Protein AF-A0A6J4YGK0-F1 (afdb_monomer)

Mean predicted aligned error: 5.84 Å

Secondary structure (DSSP, 8-state):
-PPBPTTSPBP-TTT-----TTTS-BTTEEE-S-SSS--EEE-HHHHHHHHHHHHHHT-GGG---HHHHHHHHHHHHHHHHHHHTT-S--TTTTHHHHHHHHHH-

Sequence (105 aa):
MSAPLKAGLKVNREKSAVGRPWDRKYLGFCLTNSRKNPKIRIHWKTIKRFKQRVREITARRRGRSLFQVINEPKQFISGWWNYYRLTESVNRLRPLPHWVRRRLR

Nearest PDB structures (foldseek):
  6ar1-assembly1_A  TM=9.286E-01  e=2.404E-06  Geobacillus stearothermophilus
  8t2r-assembly1_D  TM=8.917E-01  e=2.598E-05  Agathobacter rectalis
  7uin-assembly1_D  TM=8.907E-01  e=5.996E-05  Agathobacter rectalis
  8fli-assembly1_B  TM=7.760E-01  e=4.524E-02  Thermosynechococcus vestitus
  6mec-assembly1_C  TM=8.272E-01  e=2.922E-01  Thermosynechococcus vestitus BP-1

Structure (mmCIF, N/CA/C/O backbone):
data_AF-A0A6J4YGK0-F1
#
_entry.id   AF-A0A6J4YGK0-F1
#
loop_
_atom_site.group_PDB
_atom_site.id
_atom_site.type_symbol
_atom_site.label_atom_id
_atom_site.label_alt_id
_atom_site.label_comp_id
_atom_site.label_asym_id
_atom_site.label_entity_id
_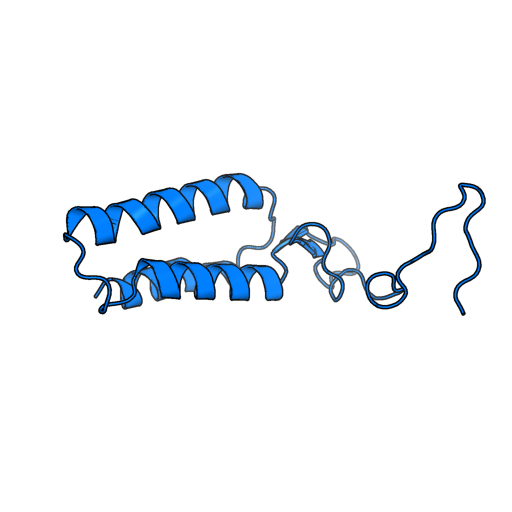atom_site.label_seq_id
_atom_site.pdbx_PDB_ins_code
_atom_site.Cartn_x
_atom_site.Cartn_y
_atom_site.Cartn_z
_atom_site.occupancy
_atom_site.B_iso_or_equiv
_atom_site.auth_seq_id
_atom_site.auth_comp_id
_atom_site.auth_asym_id
_atom_site.auth_atom_id
_atom_site.pdbx_PDB_model_num
ATOM 1 N N . MET A 1 1 ? -3.687 -21.058 -27.135 1.00 46.16 1 MET A N 1
ATOM 2 C CA . MET A 1 1 ? -3.004 -21.968 -26.183 1.00 46.16 1 MET A CA 1
ATOM 3 C C . MET A 1 1 ? -1.591 -21.450 -25.899 1.00 46.16 1 MET A C 1
ATOM 5 O O . MET A 1 1 ? -0.931 -21.007 -26.831 1.00 46.16 1 MET A O 1
ATOM 9 N N . SER A 1 2 ? -1.154 -21.387 -24.633 1.00 56.78 2 SER A N 1
ATOM 10 C CA . SER A 1 2 ? 0.234 -21.039 -24.260 1.00 56.78 2 SER A CA 1
ATOM 11 C C . SER A 1 2 ? 1.129 -22.270 -24.339 1.00 56.78 2 SER A C 1
ATOM 13 O O . SER A 1 2 ? 0.813 -23.264 -23.692 1.00 56.78 2 SER A O 1
A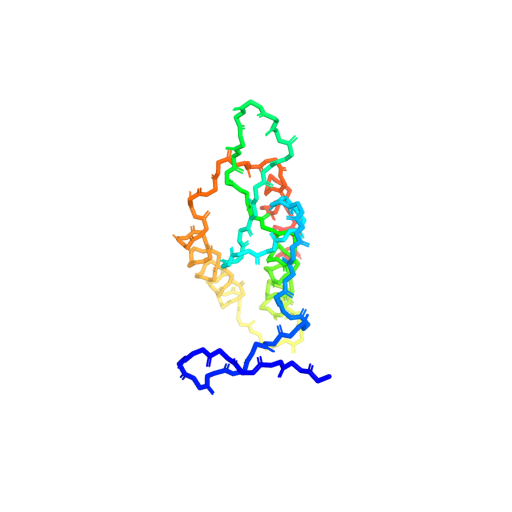TOM 15 N N . ALA A 1 3 ? 2.223 -22.188 -25.101 1.00 60.25 3 ALA A N 1
ATOM 16 C CA . ALA A 1 3 ? 3.245 -23.230 -25.150 1.00 60.25 3 AL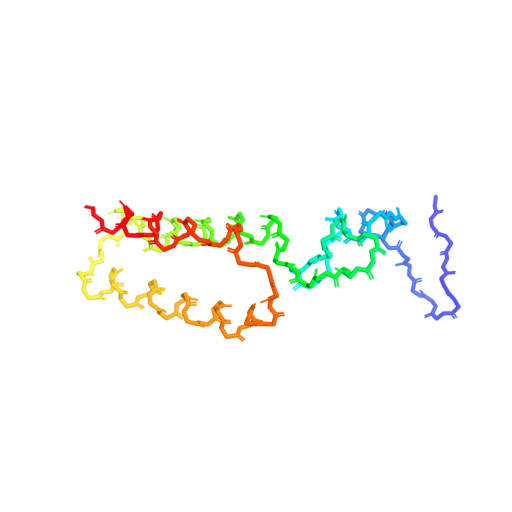A A CA 1
ATOM 17 C C . ALA A 1 3 ? 3.921 -23.391 -23.768 1.00 60.25 3 ALA A C 1
ATOM 19 O O . ALA A 1 3 ? 4.121 -22.379 -23.080 1.00 60.25 3 ALA A O 1
ATOM 20 N N . PRO A 1 4 ? 4.227 -24.628 -23.335 1.00 65.38 4 PRO A N 1
ATOM 21 C CA . PRO A 1 4 ? 4.917 -24.887 -22.074 1.00 65.38 4 PRO A CA 1
ATOM 22 C C . PRO A 1 4 ? 6.375 -24.405 -22.127 1.00 65.38 4 PRO A C 1
ATOM 24 O O . PRO A 1 4 ? 7.026 -24.463 -23.168 1.00 65.38 4 PRO A O 1
ATOM 27 N N . LEU A 1 5 ? 6.887 -23.904 -20.998 1.00 75.56 5 LEU A N 1
ATOM 28 C CA . LEU A 1 5 ? 8.305 -23.563 -20.843 1.00 75.56 5 LEU A CA 1
ATOM 29 C C . LEU A 1 5 ? 9.152 -24.837 -20.705 1.00 75.56 5 LEU A C 1
ATOM 31 O O . LEU A 1 5 ? 8.642 -25.879 -20.302 1.00 75.56 5 LEU A O 1
ATOM 35 N N . LYS A 1 6 ? 10.469 -24.733 -20.937 1.00 79.75 6 LYS A N 1
ATOM 36 C CA . LYS A 1 6 ? 11.434 -25.848 -20.812 1.00 79.75 6 LYS A CA 1
ATOM 37 C C . LYS A 1 6 ? 11.389 -26.558 -19.442 1.00 79.75 6 LYS A C 1
ATOM 39 O O . LYS A 1 6 ? 11.701 -27.735 -19.363 1.00 79.75 6 LYS A O 1
ATOM 44 N N . ALA A 1 7 ? 10.949 -25.863 -18.388 1.00 83.06 7 ALA A N 1
ATOM 45 C CA . ALA A 1 7 ? 10.756 -26.400 -17.035 1.00 83.06 7 ALA A CA 1
ATOM 46 C C . ALA A 1 7 ? 9.356 -27.016 -16.779 1.00 83.06 7 ALA A C 1
ATOM 48 O O . ALA A 1 7 ? 8.976 -27.217 -15.632 1.00 83.06 7 ALA A O 1
ATOM 49 N N . GLY A 1 8 ? 8.537 -27.237 -17.814 1.00 86.50 8 GLY A N 1
ATOM 50 C CA . GLY A 1 8 ? 7.187 -27.813 -17.696 1.00 86.50 8 GLY A CA 1
ATOM 51 C C . GLY A 1 8 ? 6.103 -26.856 -17.175 1.00 86.50 8 GLY A C 1
ATOM 52 O O . GLY A 1 8 ? 4.930 -27.217 -17.114 1.00 86.50 8 GLY A O 1
ATOM 53 N N . LEU A 1 9 ? 6.450 -25.613 -16.829 1.00 90.12 9 LEU A N 1
ATOM 54 C CA . LEU A 1 9 ? 5.501 -24.623 -16.311 1.00 90.12 9 LEU A CA 1
ATOM 55 C C . LEU A 1 9 ? 4.764 -23.877 -17.433 1.00 90.12 9 LEU A C 1
ATOM 57 O O . LEU A 1 9 ? 5.349 -23.481 -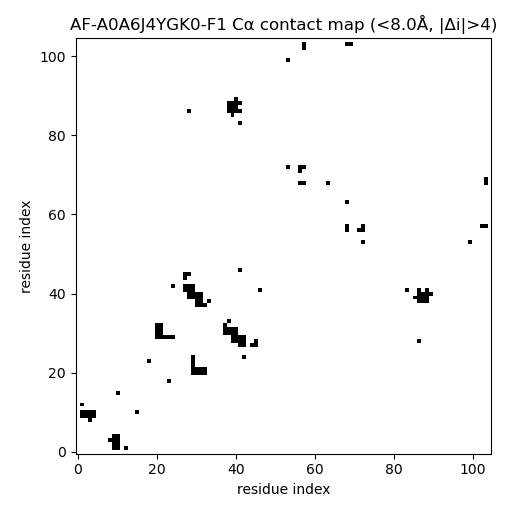18.445 1.00 90.12 9 LEU A O 1
ATOM 61 N N . LYS A 1 10 ? 3.469 -23.613 -17.220 1.00 89.00 10 LYS A N 1
ATOM 62 C CA . LYS A 1 10 ? 2.625 -22.835 -18.137 1.00 89.00 10 LYS A CA 1
ATOM 63 C C . LYS A 1 10 ? 2.590 -21.359 -17.739 1.00 89.00 10 LYS A C 1
ATOM 65 O O . LYS A 1 10 ? 2.244 -21.011 -16.612 1.00 89.00 10 LYS A O 1
ATOM 70 N N . VAL A 1 11 ? 2.877 -20.473 -18.694 1.00 86.81 11 VAL A N 1
ATOM 71 C CA . VAL A 1 11 ? 2.786 -19.019 -18.488 1.00 86.81 11 VAL A CA 1
ATOM 72 C C . VAL A 1 11 ? 1.326 -18.568 -18.403 1.00 86.81 11 VAL A C 1
ATOM 74 O O . VAL A 1 11 ? 0.507 -18.877 -19.278 1.00 86.81 11 VAL A O 1
ATOM 77 N N . ASN A 1 12 ? 1.015 -17.765 -17.383 1.00 90.62 12 ASN A N 1
ATOM 78 C CA . ASN A 1 12 ? -0.257 -17.058 -17.272 1.00 90.62 12 ASN A CA 1
ATOM 79 C C . ASN A 1 12 ? -0.221 -15.779 -18.132 1.00 90.62 12 ASN A C 1
ATOM 81 O O . ASN A 1 12 ? 0.371 -14.774 -17.740 1.00 90.62 12 ASN A O 1
ATOM 85 N N . ARG A 1 13 ? -0.877 -15.815 -19.298 1.00 88.00 13 ARG A N 1
ATOM 86 C CA . ARG A 1 13 ? -0.905 -14.705 -20.271 1.00 88.00 13 ARG A CA 1
ATOM 87 C C . ARG A 1 13 ? -1.684 -13.469 -19.802 1.00 88.00 13 ARG A C 1
ATOM 89 O O . ARG A 1 13 ? -1.467 -12.391 -20.335 1.00 88.00 13 ARG A O 1
ATOM 96 N N . GLU A 1 14 ? -2.555 -13.597 -18.804 1.00 86.19 14 GLU A N 1
ATOM 97 C CA . GLU A 1 14 ? -3.276 -12.452 -18.227 1.00 86.19 14 GLU A CA 1
ATOM 98 C C . GLU A 1 14 ? -2.375 -11.631 -17.293 1.00 86.19 14 GLU A C 1
ATOM 100 O O . GLU A 1 14 ? -2.527 -10.414 -17.163 1.00 86.19 14 GLU A O 1
ATOM 105 N N . LYS A 1 15 ? -1.424 -12.298 -16.624 1.00 80.50 15 LYS A N 1
ATOM 106 C CA . LYS A 1 15 ? -0.467 -11.678 -15.696 1.00 80.50 15 LYS A CA 1
ATOM 107 C C . LYS A 1 15 ? 0.816 -11.242 -16.400 1.00 80.50 15 LYS A C 1
ATOM 109 O O . LYS A 1 15 ? 1.365 -10.192 -16.064 1.00 80.50 15 LYS A O 1
ATOM 114 N N . SER A 1 16 ? 1.293 -12.049 -17.343 1.00 84.94 16 SER A N 1
ATOM 115 C CA . SER A 1 16 ? 2.542 -11.828 -18.066 1.00 84.94 16 SER A CA 1
ATOM 116 C C . SER A 1 16 ? 2.300 -10.978 -19.302 1.00 84.94 16 SER A C 1
ATOM 118 O O . SER A 1 16 ? 1.560 -11.370 -20.197 1.00 84.94 16 SER A O 1
ATOM 120 N N . ALA A 1 17 ? 2.955 -9.823 -19.371 1.00 85.94 17 ALA A N 1
ATOM 121 C CA . ALA A 1 17 ? 2.848 -8.944 -20.522 1.00 85.94 17 ALA A CA 1
ATOM 122 C C . ALA A 1 17 ? 4.116 -8.112 -20.701 1.00 85.94 17 ALA A C 1
ATOM 124 O O . ALA A 1 17 ? 4.683 -7.615 -19.726 1.00 85.94 17 ALA A O 1
ATOM 125 N N . VAL A 1 18 ? 4.495 -7.892 -21.959 1.00 85.38 18 VAL A N 1
ATOM 126 C CA . VAL A 1 18 ? 5.467 -6.861 -22.331 1.00 85.38 18 VAL A CA 1
ATOM 127 C C . VAL A 1 18 ? 4.754 -5.506 -22.274 1.00 85.38 18 VAL A C 1
ATOM 129 O O . VAL A 1 18 ? 3.588 -5.367 -22.653 1.00 85.38 18 VAL A O 1
ATOM 132 N N . GLY A 1 19 ? 5.393 -4.498 -21.694 1.00 88.50 19 GLY A N 1
ATOM 133 C CA . GLY A 1 19 ? 4.818 -3.162 -21.590 1.00 88.50 19 GLY A CA 1
ATOM 134 C C . GLY A 1 19 ? 5.707 -2.212 -20.809 1.00 88.50 1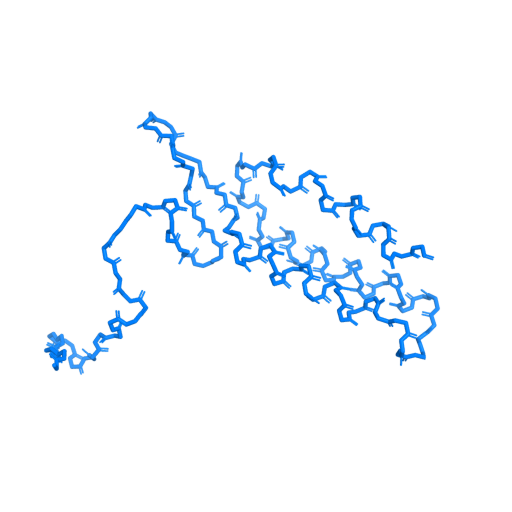9 GLY A C 1
ATOM 135 O O . GLY A 1 19 ? 6.726 -2.606 -20.246 1.00 88.50 19 GLY A O 1
ATOM 136 N N . ARG A 1 20 ? 5.297 -0.947 -20.768 1.00 91.50 20 ARG A N 1
ATOM 137 C CA . ARG A 1 20 ? 6.061 0.120 -20.124 1.00 91.50 20 ARG A CA 1
ATOM 138 C C . ARG A 1 20 ? 6.209 -0.131 -18.611 1.00 91.50 20 ARG A C 1
ATOM 140 O O . ARG A 1 20 ? 5.202 -0.398 -17.946 1.00 91.50 20 ARG A O 1
ATOM 147 N N . PRO A 1 21 ? 7.415 0.011 -18.028 1.00 90.44 21 PRO A N 1
ATOM 148 C CA . PRO A 1 21 ? 7.653 -0.283 -16.610 1.00 90.44 21 PRO A CA 1
ATOM 149 C C . PRO A 1 21 ? 6.825 0.549 -15.618 1.00 90.44 21 PRO A C 1
ATOM 151 O O . PRO A 1 21 ? 6.593 0.126 -14.487 1.00 90.44 21 PRO A O 1
ATOM 154 N N . TRP A 1 22 ? 6.359 1.736 -16.016 1.00 92.81 22 TRP A N 1
ATOM 155 C CA . TRP A 1 22 ? 5.507 2.586 -15.178 1.00 92.81 22 TRP A CA 1
ATOM 156 C C . TRP A 1 22 ? 4.026 2.183 -15.180 1.00 92.81 22 TRP A C 1
ATOM 158 O O . TRP A 1 22 ? 3.305 2.583 -14.259 1.00 92.81 22 TRP A O 1
ATOM 168 N N . ASP A 1 23 ? 3.589 1.377 -16.151 1.00 90.62 23 ASP A N 1
ATOM 169 C CA . ASP A 1 23 ? 2.211 0.878 -16.283 1.00 90.62 23 ASP A CA 1
ATOM 170 C C . ASP A 1 23 ? 2.037 -0.529 -15.688 1.00 90.62 23 ASP A C 1
ATOM 172 O O . ASP A 1 23 ? 0.919 -0.969 -15.399 1.00 90.62 23 ASP A O 1
ATOM 176 N N . ARG A 1 24 ? 3.145 -1.250 -15.477 1.00 93.12 24 ARG A N 1
ATOM 177 C CA . ARG A 1 24 ? 3.156 -2.604 -14.917 1.00 93.12 24 ARG A CA 1
ATOM 178 C C . ARG A 1 24 ? 3.455 -2.579 -13.421 1.00 93.12 24 ARG A C 1
ATOM 180 O O . ARG A 1 24 ? 4.303 -1.834 -12.946 1.00 93.12 24 ARG A O 1
ATOM 187 N N . LYS A 1 25 ? 2.737 -3.414 -12.667 1.00 94.25 25 LYS A N 1
ATOM 188 C CA . LYS A 1 25 ? 2.921 -3.574 -11.220 1.00 94.25 25 LYS A CA 1
ATOM 189 C C . LYS A 1 25 ? 3.836 -4.760 -10.947 1.00 94.25 25 LYS A C 1
ATOM 191 O O . LYS A 1 25 ? 3.452 -5.883 -11.264 1.00 94.25 25 LYS A O 1
ATOM 196 N N . TYR A 1 26 ? 4.934 -4.530 -10.242 1.00 94.00 26 TYR A N 1
ATOM 197 C CA . TYR A 1 26 ? 5.803 -5.580 -9.719 1.00 94.00 26 TYR A CA 1
ATOM 198 C C . TYR A 1 26 ? 5.894 -5.465 -8.197 1.00 94.00 26 TYR A C 1
ATOM 200 O O . TYR A 1 26 ? 6.245 -4.409 -7.684 1.00 94.00 26 TYR A O 1
ATOM 208 N N . LEU A 1 27 ? 5.472 -6.508 -7.471 1.00 95.00 27 LEU A N 1
ATOM 209 C CA . LEU A 1 27 ? 5.465 -6.553 -5.994 1.00 95.00 27 LEU A CA 1
ATOM 210 C C . LEU A 1 27 ? 4.832 -5.324 -5.302 1.00 95.00 27 LEU A C 1
ATOM 212 O O . LEU A 1 27 ? 5.165 -4.959 -4.186 1.00 95.00 27 LEU A O 1
ATOM 216 N N . GLY A 1 28 ? 3.885 -4.662 -5.972 1.00 95.38 28 GLY A N 1
ATOM 217 C CA . GLY A 1 28 ? 3.226 -3.461 -5.447 1.00 95.38 28 GLY A CA 1
ATOM 218 C C . GLY A 1 28 ? 3.885 -2.131 -5.833 1.00 95.38 28 GLY A C 1
ATOM 219 O O . GLY A 1 28 ? 3.277 -1.084 -5.593 1.00 95.38 28 GLY A O 1
ATOM 220 N N . PHE A 1 29 ? 5.028 -2.169 -6.512 1.00 96.50 29 PHE A N 1
ATOM 221 C CA . PHE A 1 29 ? 5.756 -1.031 -7.066 1.00 96.50 29 PHE A CA 1
ATOM 222 C C . PHE A 1 29 ? 5.593 -0.927 -8.589 1.00 96.50 29 PHE A C 1
ATOM 224 O O . PHE A 1 29 ? 5.051 -1.821 -9.246 1.00 96.50 29 PHE A O 1
ATOM 231 N N . CYS A 1 30 ? 6.041 0.195 -9.139 1.00 95.44 30 CYS A N 1
ATOM 232 C CA . CYS A 1 30 ? 6.348 0.402 -10.549 1.00 95.44 30 CYS A CA 1
ATOM 233 C C . CYS A 1 30 ? 7.399 1.512 -10.687 1.00 95.44 30 CYS A C 1
ATOM 235 O O . CYS A 1 30 ? 7.781 2.129 -9.692 1.00 95.44 30 CYS A O 1
ATOM 237 N N . LEU A 1 31 ? 7.862 1.782 -11.905 1.00 95.56 31 LEU A N 1
ATOM 238 C CA . LEU A 1 31 ? 8.804 2.878 -12.149 1.00 95.56 31 LEU A CA 1
ATOM 239 C C . LEU A 1 31 ? 8.079 4.192 -12.480 1.00 95.56 31 LEU A C 1
ATOM 241 O O . LEU A 1 31 ? 6.880 4.223 -12.791 1.00 95.56 31 LEU A O 1
ATOM 245 N N . THR A 1 32 ? 8.782 5.315 -12.376 1.00 94.12 32 THR A N 1
ATOM 246 C CA . THR A 1 32 ? 8.345 6.591 -12.960 1.00 94.12 32 THR A CA 1
ATOM 247 C C . THR A 1 32 ? 8.569 6.600 -14.475 1.00 94.12 32 THR A C 1
ATOM 249 O O . THR A 1 32 ? 9.413 5.877 -14.995 1.00 94.12 32 THR A O 1
ATOM 252 N N . ASN A 1 33 ? 7.823 7.443 -15.197 1.00 92.00 33 ASN A N 1
ATOM 253 C CA . ASN A 1 33 ? 7.992 7.654 -16.642 1.00 92.00 33 ASN A CA 1
ATOM 254 C C . ASN A 1 33 ? 9.155 8.629 -16.947 1.00 92.00 33 ASN A C 1
ATOM 256 O O . ASN A 1 33 ? 9.010 9.569 -17.719 1.00 92.00 33 ASN A O 1
ATOM 260 N N . SER A 1 34 ? 10.284 8.479 -16.252 1.00 91.00 34 SER A N 1
ATOM 261 C CA . SER A 1 34 ? 11.467 9.325 -16.440 1.00 91.00 34 SER A CA 1
ATOM 262 C C . SER A 1 34 ? 12.450 8.612 -17.359 1.00 91.00 34 SER A C 1
ATOM 264 O O . SER A 1 34 ? 12.818 7.472 -17.089 1.00 91.00 34 SER A O 1
ATOM 266 N N . ARG A 1 35 ? 12.878 9.283 -18.435 1.00 85.62 35 ARG A N 1
ATOM 267 C CA . ARG A 1 35 ? 13.790 8.707 -19.437 1.00 85.62 35 ARG A CA 1
ATOM 268 C C . ARG A 1 35 ? 15.233 8.598 -18.943 1.00 85.62 35 ARG A C 1
ATOM 270 O O . ARG A 1 35 ? 15.910 7.645 -19.294 1.00 85.62 35 ARG A O 1
ATOM 277 N N . LYS A 1 36 ? 15.698 9.584 -18.169 1.00 89.88 36 LYS A N 1
ATOM 278 C CA . LYS A 1 36 ? 17.089 9.646 -17.689 1.00 89.88 36 LYS A CA 1
ATOM 279 C C . LYS A 1 36 ? 17.267 8.914 -16.359 1.00 89.88 36 LYS A C 1
ATOM 281 O O . LYS A 1 36 ? 18.159 8.095 -16.243 1.00 89.88 36 LYS A O 1
ATOM 286 N N . ASN A 1 37 ? 16.382 9.175 -15.393 1.00 91.31 37 ASN A N 1
ATOM 287 C CA . ASN A 1 37 ? 16.490 8.655 -14.026 1.00 91.31 37 ASN A CA 1
ATOM 288 C C . ASN A 1 37 ? 15.128 8.112 -13.554 1.00 91.31 37 ASN A C 1
ATOM 290 O O . ASN A 1 37 ? 14.354 8.865 -12.940 1.00 91.31 37 ASN A O 1
ATOM 294 N N . PRO A 1 38 ? 14.762 6.863 -13.902 1.00 93.06 38 PRO A N 1
ATOM 295 C CA . PRO A 1 38 ? 13.555 6.228 -13.389 1.00 93.06 38 PRO A CA 1
ATOM 296 C C . PRO A 1 38 ? 13.687 5.981 -11.884 1.00 93.06 38 PRO A C 1
ATOM 298 O O . PRO A 1 38 ? 14.720 5.540 -11.401 1.00 93.06 38 PRO A O 1
ATOM 301 N N . LYS A 1 39 ? 12.612 6.266 -11.152 1.00 95.50 39 LYS A N 1
ATOM 302 C CA . LYS A 1 39 ? 12.523 6.118 -9.696 1.00 95.50 39 LYS A CA 1
ATOM 303 C C . LYS A 1 39 ? 11.520 5.037 -9.329 1.00 95.50 39 LYS A C 1
ATOM 305 O O . LYS A 1 39 ? 10.491 4.896 -10.002 1.00 95.50 39 LYS A O 1
ATOM 310 N N . ILE A 1 40 ? 11.755 4.346 -8.222 1.00 95.75 40 ILE A N 1
ATOM 311 C CA . ILE A 1 40 ? 10.824 3.379 -7.645 1.00 95.75 40 ILE A CA 1
ATOM 312 C C . ILE A 1 40 ? 9.636 4.124 -7.027 1.00 95.75 40 ILE A C 1
ATOM 314 O O . ILE A 1 40 ? 9.771 4.944 -6.114 1.00 95.75 40 ILE A O 1
ATOM 318 N N . ARG A 1 41 ? 8.422 3.821 -7.490 1.00 95.88 41 ARG A N 1
ATOM 319 C CA . ARG A 1 41 ? 7.178 4.366 -6.933 1.00 95.88 41 ARG A CA 1
ATOM 320 C C . ARG A 1 41 ? 6.191 3.271 -6.560 1.00 95.88 41 ARG A C 1
ATOM 322 O O . ARG A 1 41 ? 6.148 2.208 -7.171 1.00 95.88 41 ARG A O 1
ATOM 329 N N . ILE A 1 42 ? 5.324 3.555 -5.594 1.00 97.06 42 ILE A N 1
ATOM 330 C CA . ILE A 1 42 ? 4.212 2.659 -5.260 1.00 97.06 42 ILE A CA 1
ATOM 331 C C . ILE A 1 42 ? 3.176 2.690 -6.391 1.00 97.06 42 ILE A C 1
ATOM 333 O O . ILE A 1 42 ? 2.712 3.752 -6.823 1.00 97.06 42 ILE A O 1
ATOM 337 N N . HIS A 1 43 ? 2.781 1.511 -6.870 1.00 96.50 43 HIS A N 1
ATOM 338 C CA . HIS A 1 43 ? 1.803 1.390 -7.944 1.00 96.50 43 HIS A CA 1
ATOM 339 C C . HIS A 1 43 ? 0.401 1.817 -7.472 1.00 96.50 43 HIS A C 1
ATOM 341 O O . HIS A 1 43 ? -0.020 1.541 -6.348 1.00 96.50 43 HIS A O 1
ATOM 347 N N . TRP A 1 44 ? -0.393 2.434 -8.352 1.00 95.38 44 TRP A N 1
ATOM 348 C CA . TRP A 1 44 ? -1.703 2.996 -7.987 1.00 95.38 44 TRP A CA 1
ATOM 349 C C . TRP A 1 44 ? -2.689 1.951 -7.436 1.00 95.38 44 TRP A C 1
ATOM 351 O O . TRP A 1 44 ? -3.431 2.239 -6.498 1.00 95.38 44 TRP A O 1
ATOM 361 N N . LYS A 1 45 ? -2.666 0.711 -7.955 1.00 96.38 45 LYS A N 1
ATOM 362 C CA . LYS A 1 45 ? -3.479 -0.406 -7.422 1.00 96.38 45 LYS A CA 1
ATOM 363 C C . LYS A 1 45 ? -3.141 -0.720 -5.960 1.00 96.38 45 LYS A C 1
ATOM 365 O O . LYS A 1 45 ? -4.026 -1.106 -5.205 1.00 96.38 45 LYS A O 1
ATOM 370 N N . THR A 1 46 ? -1.886 -0.545 -5.555 1.00 97.12 46 THR A N 1
ATOM 371 C CA . THR A 1 46 ? -1.440 -0.737 -4.170 1.00 97.12 46 THR A CA 1
ATOM 372 C C . THR A 1 46 ? -1.981 0.368 -3.270 1.00 97.12 46 THR A C 1
ATOM 374 O O . THR A 1 46 ? -2.522 0.077 -2.209 1.00 97.12 46 THR A O 1
ATOM 377 N N . ILE A 1 47 ? -1.947 1.621 -3.735 1.00 97.06 47 ILE A N 1
ATOM 378 C CA . ILE A 1 47 ? -2.555 2.760 -3.028 1.00 97.06 47 ILE A CA 1
ATOM 379 C C . ILE A 1 47 ? -4.077 2.573 -2.902 1.00 97.06 47 ILE A C 1
ATOM 381 O O . ILE A 1 47 ? -4.652 2.851 -1.851 1.00 97.06 47 ILE A O 1
ATOM 385 N N . LYS A 1 48 ? -4.745 2.055 -3.943 1.00 97.38 48 LYS A N 1
ATOM 386 C CA . LYS A 1 48 ? -6.178 1.720 -3.893 1.00 97.38 48 LYS A CA 1
ATOM 387 C C . LYS A 1 48 ? -6.467 0.670 -2.814 1.00 97.38 48 LYS A C 1
ATOM 389 O O . LYS A 1 48 ? -7.376 0.872 -2.017 1.00 97.38 48 LYS A O 1
ATOM 394 N N . ARG A 1 49 ? -5.666 -0.402 -2.749 1.00 97.88 49 ARG A N 1
ATOM 395 C CA . ARG A 1 49 ? -5.768 -1.438 -1.705 1.00 97.88 49 ARG A CA 1
ATOM 396 C C . ARG A 1 49 ? -5.502 -0.882 -0.306 1.00 97.88 49 ARG A C 1
ATOM 398 O O . ARG A 1 49 ? -6.242 -1.212 0.609 1.00 97.88 49 ARG A O 1
ATOM 405 N N . PHE A 1 50 ? -4.516 0.002 -0.150 1.00 97.44 50 PHE A N 1
ATOM 406 C CA . PHE A 1 50 ? -4.272 0.711 1.109 1.00 97.44 50 PHE A CA 1
ATOM 407 C C . PHE A 1 50 ? -5.517 1.482 1.558 1.00 97.44 50 PHE A C 1
ATOM 409 O O . PHE A 1 50 ? -6.001 1.281 2.668 1.00 97.44 50 PHE A O 1
ATOM 416 N N . LYS A 1 51 ? -6.092 2.309 0.673 1.00 97.06 51 LYS A N 1
ATOM 417 C CA . LYS A 1 51 ? -7.317 3.064 0.975 1.00 97.06 51 LYS A CA 1
ATOM 418 C C . LYS A 1 51 ? -8.491 2.143 1.304 1.00 97.06 51 LYS A C 1
ATOM 420 O O . LYS A 1 51 ? -9.252 2.441 2.215 1.00 97.06 51 LYS A O 1
ATOM 425 N N . GLN A 1 52 ? -8.640 1.028 0.596 1.00 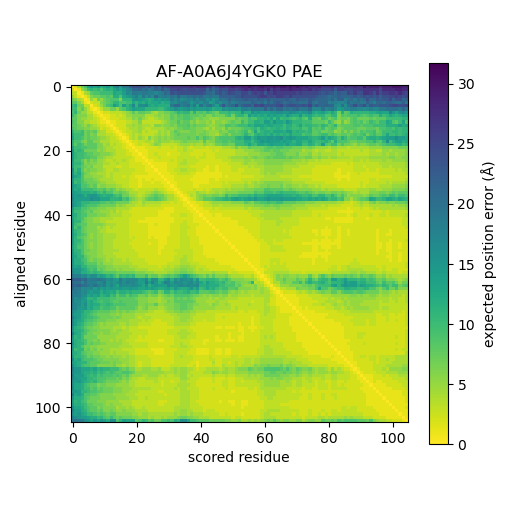97.44 52 GLN A N 1
ATOM 426 C CA . GLN A 1 52 ? -9.676 0.040 0.890 1.00 97.44 52 GLN A CA 1
ATOM 427 C C . GLN A 1 52 ? -9.485 -0.581 2.279 1.00 97.44 52 GLN A C 1
ATOM 429 O O . GLN A 1 52 ? -10.428 -0.611 3.061 1.00 97.44 52 GLN A O 1
ATOM 434 N N . ARG A 1 53 ? -8.261 -0.980 2.635 1.00 96.81 53 ARG A N 1
ATOM 435 C CA . ARG A 1 53 ? -7.995 -1.560 3.951 1.00 96.81 53 ARG A CA 1
ATOM 436 C C . ARG A 1 53 ? -8.221 -0.557 5.079 1.00 96.81 53 ARG A C 1
ATOM 438 O O . ARG A 1 53 ? -8.902 -0.877 6.046 1.00 96.81 53 ARG A O 1
ATOM 445 N N . VAL A 1 54 ? -7.753 0.685 4.922 1.00 95.38 54 VAL A N 1
ATOM 446 C CA . VAL A 1 54 ? -8.096 1.779 5.851 1.00 95.38 54 VAL A CA 1
ATOM 447 C C . VAL A 1 54 ? -9.617 1.977 5.919 1.00 95.38 54 VAL A C 1
ATOM 449 O O . VAL A 1 54 ? -10.167 2.291 6.976 1.00 95.38 54 VAL A O 1
ATOM 452 N N . ARG A 1 55 ? -10.324 1.768 4.798 1.00 94.31 55 ARG A N 1
ATOM 453 C CA . ARG A 1 55 ? -11.780 1.896 4.749 1.00 94.31 55 ARG A CA 1
ATOM 454 C C . ARG A 1 55 ? -12.489 0.873 5.644 1.00 94.31 55 ARG A C 1
ATOM 456 O O . ARG A 1 55 ? -13.463 1.210 6.315 1.00 94.31 55 ARG A O 1
ATOM 463 N N . GLU A 1 56 ? -12.003 -0.356 5.628 1.00 93.31 56 GLU A N 1
ATOM 464 C CA . GLU A 1 56 ? -12.533 -1.466 6.420 1.00 93.31 56 GLU A CA 1
ATOM 465 C C . GLU A 1 56 ? -12.240 -1.274 7.911 1.00 93.31 56 GLU A C 1
ATOM 467 O O . GLU A 1 56 ? -13.140 -1.396 8.739 1.00 93.31 56 GLU A O 1
ATOM 472 N N . ILE A 1 57 ? -11.001 -0.912 8.260 1.00 92.56 57 ILE A N 1
ATOM 473 C CA . ILE A 1 57 ? -10.583 -0.798 9.665 1.00 92.56 57 ILE A CA 1
ATOM 474 C C . ILE A 1 57 ? -11.179 0.428 10.372 1.00 92.56 57 ILE A C 1
ATOM 476 O O . ILE A 1 57 ? -11.435 0.369 11.569 1.00 92.56 57 ILE A O 1
ATOM 480 N N . THR A 1 58 ? -11.468 1.522 9.655 1.00 91.44 58 THR A N 1
ATOM 481 C CA . THR A 1 58 ? -12.151 2.693 10.244 1.00 91.44 58 THR A CA 1
ATOM 482 C C . THR A 1 58 ? -13.649 2.745 9.914 1.00 91.44 58 THR A C 1
ATOM 484 O O . THR A 1 58 ? -14.259 3.813 9.911 1.00 91.44 58 THR A O 1
ATOM 487 N N . ALA A 1 59 ? -14.270 1.609 9.575 1.00 90.38 59 ALA A N 1
ATOM 488 C CA . ALA A 1 59 ? -15.710 1.545 9.330 1.00 90.38 59 ALA A CA 1
ATOM 489 C C . ALA A 1 59 ? -16.514 1.742 10.632 1.00 90.38 59 ALA A C 1
ATOM 491 O O . ALA A 1 59 ? -16.290 1.046 11.621 1.00 90.38 59 ALA A O 1
ATOM 492 N N . ARG A 1 60 ? -17.502 2.650 10.609 1.00 81.56 60 ARG A N 1
ATOM 493 C CA . ARG A 1 60 ? -18.322 3.020 11.784 1.00 81.56 60 ARG A CA 1
ATOM 494 C C . ARG A 1 60 ? -19.244 1.903 12.294 1.00 81.56 60 ARG A C 1
ATOM 496 O O . ARG A 1 60 ? -19.642 1.923 13.446 1.00 81.56 60 ARG A O 1
ATOM 503 N N . ARG A 1 61 ? -19.546 0.897 11.467 1.00 83.56 61 ARG A N 1
ATOM 504 C CA . ARG A 1 61 ? -20.485 -0.195 11.796 1.00 83.56 61 ARG A CA 1
ATOM 505 C C . ARG A 1 61 ? -19.885 -1.329 12.646 1.00 83.56 61 ARG A C 1
ATOM 507 O O . ARG A 1 61 ? -20.521 -2.360 12.789 1.00 83.56 61 ARG A O 1
ATOM 514 N N . ARG A 1 62 ? -18.654 -1.193 13.160 1.00 81.31 62 ARG A N 1
ATOM 515 C CA . ARG A 1 62 ? -17.927 -2.306 13.808 1.00 81.31 62 ARG A CA 1
ATOM 516 C C . ARG A 1 62 ? -18.062 -2.390 15.336 1.00 81.31 62 ARG A C 1
ATOM 518 O O . ARG A 1 62 ? -17.487 -3.313 15.896 1.00 81.31 62 ARG A O 1
ATOM 525 N N . GLY A 1 63 ? -18.726 -1.437 16.001 1.00 80.50 63 GLY A N 1
ATOM 526 C CA . GLY A 1 63 ? -18.897 -1.454 17.466 1.00 80.50 63 GLY A CA 1
ATOM 527 C C . GLY A 1 63 ? -17.577 -1.548 18.251 1.00 80.50 63 GLY A C 1
ATOM 528 O O . GLY A 1 63 ? -17.449 -2.372 19.147 1.00 80.50 63 GLY A O 1
ATOM 529 N N . ARG A 1 64 ? -16.554 -0.772 17.864 1.00 83.19 64 ARG A N 1
ATOM 530 C CA . ARG A 1 64 ? -15.193 -0.835 18.436 1.00 83.19 64 ARG A CA 1
ATOM 531 C C . ARG A 1 64 ? -14.966 0.280 19.452 1.00 83.19 64 ARG A C 1
ATOM 533 O O . ARG A 1 64 ? -15.478 1.383 19.270 1.00 83.19 64 ARG A O 1
ATOM 540 N N . SER A 1 65 ? -14.120 0.027 20.451 1.00 87.25 65 SER A N 1
ATOM 541 C CA . SER A 1 65 ? -13.673 1.080 21.369 1.00 87.25 65 SER A CA 1
ATOM 542 C C . SER A 1 65 ? -12.817 2.123 20.644 1.00 87.25 65 SER A C 1
ATOM 544 O O . SER A 1 65 ? -12.157 1.819 19.644 1.00 87.25 65 SER A O 1
ATOM 546 N N . LEU A 1 66 ? -12.771 3.352 21.167 1.00 84.56 66 LEU A N 1
ATOM 547 C CA . LEU A 1 66 ? -11.943 4.425 20.602 1.00 84.56 66 LEU A CA 1
ATOM 548 C C . LEU A 1 66 ? -10.463 4.011 20.496 1.00 84.56 66 LEU A C 1
ATOM 550 O O . LEU A 1 66 ? -9.812 4.260 19.482 1.00 84.56 66 LEU A O 1
ATOM 554 N N . PHE A 1 67 ? -9.958 3.296 21.504 1.00 88.38 67 PHE A N 1
ATOM 555 C CA . PHE A 1 67 ? -8.602 2.746 21.514 1.00 88.38 67 PHE A CA 1
ATOM 556 C C . PHE A 1 67 ? -8.345 1.812 20.322 1.00 88.38 67 PHE A C 1
ATOM 558 O O . PHE A 1 67 ? -7.327 1.933 19.639 1.00 88.38 67 PHE A O 1
ATOM 565 N N . GLN A 1 68 ? -9.284 0.911 20.018 1.00 87.25 68 GLN A N 1
ATOM 566 C CA . GLN A 1 68 ? -9.179 0.010 18.867 1.00 87.25 68 GLN A CA 1
ATOM 567 C C . GLN A 1 68 ? -9.268 0.765 17.535 1.00 87.25 68 GLN A C 1
ATOM 569 O O . GLN A 1 68 ? -8.533 0.447 16.599 1.00 87.25 68 GLN A O 1
ATOM 574 N N . VAL A 1 69 ? -10.131 1.785 17.454 1.00 86.31 69 VAL A N 1
ATOM 575 C CA . VAL A 1 69 ? -10.274 2.643 16.265 1.00 86.31 69 VAL A CA 1
ATOM 576 C C . VAL A 1 69 ? -8.976 3.391 15.947 1.00 86.31 69 VAL A C 1
ATOM 578 O O . VAL A 1 69 ? -8.704 3.638 14.776 1.00 86.31 69 VAL A O 1
ATOM 581 N N . ILE A 1 70 ? -8.152 3.706 16.950 1.00 87.81 70 ILE A N 1
ATOM 582 C CA . ILE A 1 70 ? -6.868 4.398 16.767 1.00 87.81 70 ILE A CA 1
ATOM 583 C C . ILE A 1 70 ? -5.718 3.414 16.500 1.00 87.81 70 ILE A C 1
ATOM 585 O O . ILE A 1 70 ? -4.921 3.624 15.579 1.00 87.81 70 ILE A O 1
ATOM 589 N N . ASN A 1 71 ? -5.620 2.330 17.274 1.00 92.19 71 ASN A N 1
ATOM 590 C CA . ASN A 1 71 ? -4.453 1.446 17.227 1.00 92.19 71 ASN A CA 1
ATOM 591 C C . ASN A 1 71 ? -4.414 0.527 16.008 1.00 92.19 71 ASN A C 1
ATOM 593 O O . ASN A 1 71 ? -3.339 0.304 15.453 1.00 92.19 71 ASN A O 1
ATOM 597 N N . GLU A 1 72 ? -5.561 0.032 15.543 1.00 92.50 72 GLU A N 1
ATOM 598 C CA . GLU A 1 72 ? -5.594 -0.863 14.381 1.00 92.50 72 GLU A CA 1
ATOM 599 C C . GLU A 1 72 ? -5.119 -0.155 13.092 1.00 92.50 72 GLU A C 1
ATOM 601 O O . GLU A 1 72 ? -4.252 -0.700 12.398 1.00 92.50 72 GLU A O 1
ATOM 606 N N . PRO A 1 73 ? -5.561 1.083 12.775 1.00 93.62 73 PRO A N 1
ATOM 607 C CA . PRO A 1 73 ? -4.960 1.866 11.697 1.00 93.62 73 PRO A CA 1
ATOM 608 C C . PRO A 1 73 ? -3.483 2.158 11.906 1.00 93.62 73 PRO A C 1
ATOM 610 O O . PRO A 1 73 ? -2.727 2.060 10.941 1.00 93.62 73 PRO A O 1
ATOM 613 N N . LYS A 1 74 ? -3.057 2.492 13.130 1.00 94.50 74 LYS A N 1
ATOM 614 C CA . LYS A 1 74 ? -1.647 2.774 13.432 1.00 94.50 74 LYS A CA 1
ATOM 615 C C . LYS A 1 74 ? -0.765 1.575 13.080 1.00 94.50 74 LYS A C 1
ATOM 617 O O . LYS A 1 74 ? 0.163 1.722 12.290 1.00 94.50 74 LYS A O 1
ATOM 622 N N . GLN A 1 75 ? -1.105 0.387 13.579 1.00 96.62 75 GLN A N 1
ATOM 623 C CA . GLN A 1 75 ? -0.360 -0.845 13.312 1.00 96.62 75 GLN A CA 1
ATOM 624 C C . GLN A 1 75 ? -0.334 -1.185 11.816 1.00 96.62 75 GLN A C 1
ATOM 626 O O . GLN A 1 75 ? 0.731 -1.467 11.262 1.00 96.62 75 GLN A O 1
ATOM 631 N N . PHE A 1 76 ? -1.486 -1.107 11.140 1.00 96.81 76 PHE A N 1
ATOM 632 C CA . PHE A 1 76 ? -1.567 -1.365 9.703 1.00 96.81 76 PHE A CA 1
ATOM 633 C C . PHE A 1 76 ? -0.701 -0.392 8.891 1.00 96.81 76 PHE A C 1
ATOM 635 O O . PHE A 1 76 ? 0.049 -0.816 8.013 1.00 96.81 76 PHE A O 1
ATOM 642 N N . ILE A 1 77 ? -0.792 0.909 9.180 1.00 96.31 77 ILE A N 1
ATOM 643 C CA . ILE A 1 77 ? -0.052 1.953 8.465 1.00 96.31 77 ILE A CA 1
ATOM 644 C C . ILE A 1 77 ? 1.453 1.791 8.688 1.00 96.31 77 ILE A C 1
ATOM 646 O O . ILE A 1 77 ? 2.206 1.886 7.721 1.00 96.31 77 ILE A O 1
ATOM 650 N N . SER A 1 78 ? 1.889 1.496 9.915 1.00 97.12 78 SER A N 1
ATOM 651 C CA . SER A 1 78 ? 3.297 1.224 10.222 1.00 97.12 78 SER A CA 1
ATOM 652 C C . SER A 1 78 ? 3.826 0.013 9.452 1.00 97.12 78 SER A C 1
ATOM 654 O O . SER A 1 78 ? 4.854 0.116 8.786 1.00 97.12 78 SER A O 1
ATOM 656 N N . GLY A 1 79 ? 3.105 -1.113 9.462 1.00 97.69 79 GLY A N 1
ATOM 657 C CA . GLY A 1 79 ? 3.506 -2.305 8.706 1.00 97.69 79 GLY A CA 1
ATOM 658 C C . GLY A 1 79 ? 3.547 -2.058 7.195 1.00 97.69 79 GLY A C 1
ATOM 659 O O . GLY A 1 79 ? 4.484 -2.468 6.511 1.00 97.69 79 GLY A O 1
ATOM 660 N N . TRP A 1 80 ? 2.566 -1.319 6.674 1.00 97.69 80 TRP A N 1
ATOM 661 C CA . TRP A 1 80 ? 2.532 -0.933 5.268 1.00 97.69 80 TRP A CA 1
ATOM 662 C C . TRP A 1 80 ? 3.737 -0.059 4.896 1.00 97.69 80 TRP A C 1
ATOM 664 O O . TRP A 1 80 ? 4.404 -0.328 3.898 1.00 97.69 80 TRP A O 1
ATOM 674 N N . TRP A 1 81 ? 4.071 0.942 5.712 1.00 96.44 81 TRP A N 1
ATOM 675 C CA . TRP A 1 81 ? 5.245 1.781 5.473 1.00 96.44 81 TRP A CA 1
ATOM 676 C C . TRP A 1 81 ? 6.557 1.012 5.568 1.00 96.44 81 TRP A C 1
ATOM 678 O O . TRP A 1 81 ? 7.419 1.225 4.722 1.00 96.44 81 TRP A O 1
ATOM 688 N N . ASN A 1 82 ? 6.694 0.078 6.510 1.00 97.56 82 ASN A N 1
ATOM 689 C CA . ASN A 1 82 ? 7.895 -0.751 6.622 1.00 97.56 82 ASN A CA 1
ATOM 690 C C . ASN A 1 82 ? 8.187 -1.527 5.332 1.00 97.56 82 ASN A C 1
ATOM 692 O O . ASN A 1 82 ? 9.342 -1.609 4.920 1.00 97.56 82 ASN A O 1
ATOM 696 N N . TYR A 1 83 ? 7.151 -2.034 4.660 1.00 97.31 83 TYR A N 1
ATOM 697 C CA . TYR A 1 83 ? 7.303 -2.704 3.368 1.00 97.31 83 TYR A CA 1
ATOM 698 C C . TYR A 1 83 ? 7.580 -1.717 2.223 1.00 97.31 83 TYR A C 1
ATOM 700 O O . TYR A 1 83 ? 8.467 -1.934 1.400 1.00 97.31 83 TYR A O 1
ATOM 708 N N . TYR A 1 84 ? 6.831 -0.613 2.156 1.00 96.50 84 TYR A N 1
ATOM 709 C CA . TYR A 1 84 ? 6.888 0.316 1.022 1.00 96.50 84 TYR A CA 1
ATOM 710 C C . TYR A 1 84 ? 7.919 1.452 1.158 1.00 96.50 84 TYR A C 1
ATOM 712 O O . TYR A 1 84 ? 7.997 2.303 0.268 1.00 96.50 84 TYR A O 1
ATOM 720 N N . ARG A 1 85 ? 8.745 1.458 2.215 1.00 94.94 85 ARG A N 1
ATOM 721 C CA . ARG A 1 85 ? 9.774 2.485 2.481 1.00 94.94 85 ARG A CA 1
ATOM 722 C C . ARG A 1 85 ? 10.815 2.655 1.371 1.00 94.94 85 ARG A C 1
ATOM 724 O O . ARG A 1 85 ? 11.435 3.704 1.296 1.00 94.94 85 ARG A O 1
ATOM 731 N N . LEU A 1 86 ? 10.971 1.660 0.494 1.00 95.00 86 LEU A N 1
ATOM 732 C CA . LEU A 1 86 ? 11.869 1.703 -0.671 1.00 95.00 86 LEU A CA 1
ATOM 733 C C . LEU A 1 86 ? 11.420 2.678 -1.773 1.00 95.00 86 LEU A C 1
ATOM 735 O O . LEU A 1 86 ? 12.096 2.825 -2.785 1.00 95.00 86 LEU A O 1
ATOM 739 N N . THR A 1 87 ? 10.253 3.311 -1.640 1.00 95.25 87 THR A N 1
ATOM 740 C CA . THR A 1 87 ? 9.777 4.251 -2.654 1.00 95.25 87 THR A CA 1
ATOM 741 C C . THR A 1 87 ? 10.554 5.571 -2.637 1.00 95.25 87 THR A C 1
ATOM 743 O O . THR A 1 87 ? 10.656 6.248 -1.623 1.00 95.25 87 THR A O 1
ATOM 746 N N . GLU A 1 88 ? 10.999 6.002 -3.812 1.00 94.94 88 GLU A N 1
ATOM 747 C CA . GLU A 1 88 ? 11.719 7.263 -4.030 1.00 94.94 88 GLU A CA 1
ATOM 748 C C . GLU A 1 88 ? 10.789 8.408 -4.486 1.00 94.94 88 GLU A C 1
ATOM 750 O O . GLU A 1 88 ? 11.219 9.540 -4.719 1.00 94.94 88 GLU A O 1
ATOM 755 N N . SER A 1 89 ? 9.494 8.124 -4.677 1.00 90.81 89 SER A N 1
ATOM 756 C CA . SER A 1 89 ? 8.496 9.080 -5.167 1.00 90.81 89 SER A CA 1
ATOM 757 C C . SER A 1 89 ? 7.338 9.233 -4.183 1.00 90.81 89 SER A C 1
ATOM 759 O O . SER A 1 89 ? 6.439 8.396 -4.106 1.00 90.81 89 SER A O 1
ATOM 761 N N . VAL A 1 90 ? 7.320 10.363 -3.474 1.00 88.81 90 VAL A N 1
ATOM 762 C CA . VAL A 1 90 ? 6.340 10.634 -2.407 1.00 88.81 90 VAL A CA 1
ATOM 763 C C . VAL A 1 90 ? 5.116 11.432 -2.858 1.00 88.81 90 VAL A C 1
ATOM 765 O O . VAL A 1 90 ? 4.130 11.499 -2.128 1.00 88.81 90 VAL A O 1
ATOM 768 N N . ASN A 1 91 ? 5.119 12.017 -4.062 1.00 89.12 91 ASN A N 1
ATOM 769 C CA . ASN A 1 91 ? 4.075 12.960 -4.502 1.00 89.12 91 ASN A CA 1
ATOM 770 C C . ASN A 1 91 ? 2.660 12.366 -4.433 1.00 89.12 91 ASN A C 1
ATOM 772 O O . ASN A 1 91 ? 1.731 13.021 -3.970 1.00 89.12 91 ASN A O 1
ATOM 776 N N . ARG A 1 92 ? 2.496 11.094 -4.820 1.00 87.81 92 ARG A N 1
ATOM 777 C CA . ARG A 1 92 ? 1.199 10.394 -4.752 1.00 87.81 92 ARG A CA 1
ATOM 778 C C . ARG A 1 92 ? 0.808 9.956 -3.334 1.00 87.81 92 ARG A C 1
ATOM 780 O O . ARG A 1 92 ? -0.336 9.561 -3.122 1.00 87.81 92 ARG A O 1
ATOM 787 N N . LEU A 1 93 ? 1.741 10.007 -2.385 1.00 92.44 93 LEU A N 1
ATOM 788 C CA . LEU A 1 93 ? 1.566 9.579 -0.995 1.00 92.44 93 LEU A CA 1
ATOM 789 C C . LEU A 1 93 ? 1.255 10.755 -0.067 1.00 92.44 93 LEU A C 1
ATOM 791 O O . LEU A 1 93 ? 0.551 10.555 0.918 1.00 92.44 93 LEU A O 1
ATOM 795 N N . ARG A 1 94 ? 1.684 11.979 -0.414 1.00 93.75 94 ARG A N 1
ATOM 796 C CA . ARG A 1 94 ? 1.409 13.216 0.348 1.00 93.75 94 ARG A CA 1
ATOM 797 C C . ARG A 1 94 ? -0.060 13.381 0.781 1.00 93.75 94 ARG A C 1
ATOM 799 O O . ARG A 1 94 ? -0.280 13.768 1.926 1.00 93.75 94 ARG A O 1
ATOM 806 N N . PRO A 1 95 ? -1.079 13.049 -0.040 1.00 95.25 95 PRO A N 1
ATOM 807 C CA . PRO A 1 95 ? -2.477 13.186 0.378 1.00 95.25 95 PRO A CA 1
ATOM 808 C C . PRO A 1 95 ? -2.961 12.093 1.346 1.00 95.25 95 PRO A C 1
ATOM 810 O O . PRO A 1 95 ? -4.022 12.245 1.953 1.00 95.25 95 PRO A O 1
ATOM 813 N N . LEU A 1 96 ? -2.240 10.970 1.481 1.00 94.69 96 LEU A N 1
ATOM 814 C CA . LEU A 1 96 ? -2.708 9.815 2.257 1.00 94.69 96 LEU A CA 1
ATOM 815 C C . LEU A 1 96 ? -2.869 10.123 3.752 1.00 94.69 96 LEU A C 1
ATOM 817 O O . LEU A 1 96 ? -3.945 9.825 4.266 1.00 94.69 96 LEU A O 1
ATOM 821 N N . PRO A 1 97 ? -1.908 10.757 4.455 1.00 93.75 97 PRO A N 1
ATOM 822 C CA . PRO A 1 97 ? -2.077 11.072 5.873 1.00 93.75 97 PRO 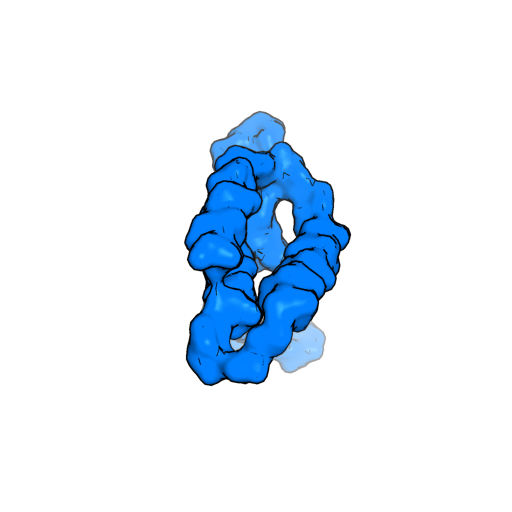A CA 1
ATOM 823 C C . PRO A 1 97 ? -3.268 11.995 6.150 1.00 93.75 97 PRO A C 1
ATOM 825 O O . PRO A 1 97 ? -3.969 11.816 7.143 1.00 93.75 97 PRO A O 1
ATOM 828 N N . HIS A 1 98 ? -3.521 12.978 5.279 1.00 95.38 98 HIS A N 1
ATOM 829 C CA . HIS A 1 98 ? -4.695 13.846 5.397 1.00 95.38 98 HIS A CA 1
ATOM 830 C C . HIS A 1 98 ? -5.994 13.050 5.201 1.00 95.38 98 HIS A C 1
ATOM 832 O O . HIS A 1 98 ? -6.918 13.150 6.008 1.00 95.38 98 HIS A O 1
ATOM 838 N N . TRP A 1 99 ? -6.045 12.203 4.170 1.00 96.12 99 TRP A N 1
ATOM 839 C CA . TRP A 1 99 ? -7.200 11.351 3.892 1.00 96.12 99 TRP A CA 1
ATOM 840 C C . TRP A 1 99 ? -7.497 10.362 5.036 1.00 96.12 99 TRP A C 1
ATOM 842 O O . TRP A 1 99 ? -8.661 10.181 5.389 1.00 96.12 99 TRP A O 1
ATOM 852 N N . VAL A 1 100 ? -6.466 9.775 5.658 1.00 94.69 100 VAL A N 1
ATOM 853 C CA . VAL A 1 100 ? -6.613 8.920 6.852 1.00 94.69 100 VAL A CA 1
ATOM 854 C C . VAL A 1 100 ? -7.161 9.726 8.033 1.00 94.69 100 VAL A C 1
ATOM 856 O O . VAL A 1 100 ? -8.123 9.298 8.660 1.00 94.69 100 VAL A O 1
ATOM 859 N N . ARG A 1 101 ? -6.619 10.918 8.316 1.00 93.25 101 ARG A N 1
ATOM 860 C CA . ARG A 1 101 ? -7.116 11.777 9.408 1.00 93.25 101 ARG A CA 1
ATOM 861 C C . ARG A 1 101 ? -8.582 12.168 9.225 1.00 93.25 101 ARG A C 1
ATOM 863 O O . ARG A 1 101 ? -9.343 12.113 10.182 1.00 93.25 101 ARG A O 1
ATOM 870 N N . ARG A 1 102 ? -9.013 12.479 7.997 1.00 93.69 102 ARG A N 1
ATOM 871 C CA . ARG A 1 102 ? -10.425 12.772 7.687 1.00 93.69 102 ARG A CA 1
ATOM 872 C C . ARG A 1 102 ? -11.362 11.591 7.974 1.00 93.69 102 ARG A C 1
ATOM 874 O O . ARG A 1 102 ? -12.538 11.809 8.215 1.00 93.69 102 ARG A O 1
ATOM 881 N N . ARG A 1 103 ? -10.858 10.356 7.932 1.00 90.12 103 ARG A N 1
ATOM 882 C CA . ARG A 1 103 ? -11.624 9.133 8.223 1.00 90.12 103 ARG A CA 1
ATOM 883 C C . ARG A 1 103 ? -11.745 8.822 9.716 1.00 90.12 103 ARG A C 1
ATOM 885 O O . ARG A 1 103 ? -12.590 8.005 10.066 1.00 90.12 103 ARG A O 1
ATOM 892 N N . LEU A 1 104 ? -10.853 9.378 10.533 1.00 88.50 104 LEU A N 1
ATOM 893 C CA . LEU A 1 104 ? -10.845 9.212 11.989 1.00 88.50 104 LEU A CA 1
ATOM 894 C C . LEU A 1 104 ? -11.645 10.307 12.710 1.00 88.50 104 LEU A C 1
ATOM 896 O O . LEU A 1 104 ? -11.893 10.166 13.900 1.00 88.50 104 LEU A O 1
ATOM 900 N N . ARG A 1 105 ? -12.035 11.368 11.993 1.00 83.88 105 ARG A N 1
ATOM 901 C CA . ARG A 1 105 ? -13.061 12.326 12.420 1.00 83.88 105 ARG A CA 1
ATOM 902 C C . ARG A 1 105 ? -14.457 11.722 12.237 1.00 83.88 105 ARG A C 1
ATOM 904 O O . ARG A 1 105 ? -15.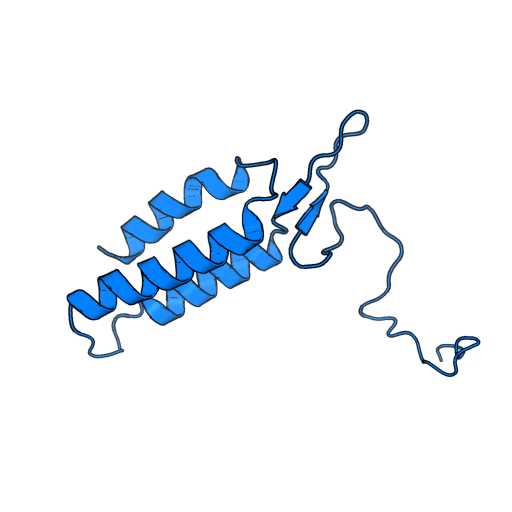314 11.987 13.093 1.00 83.88 105 ARG A O 1
#

Radius of gyration: 18.31 Å; Cα contacts (8 Å, |Δi|>4): 75; chains: 1; bounding box: 38×42×48 Å

Foldseek 3Di:
DADADPVRDGDDPVQDDDDDQLQHDDPQWGWDPDPPDIWIAGHVVSVVVLVVVLCVQLPPPPPDDLVSNPVVNVVVVVVVCVVRVRGPDCPVVVCVVVVSVVSSD

pLDDT: mean 90.44, std 8.36, range [46.16, 97.88]

So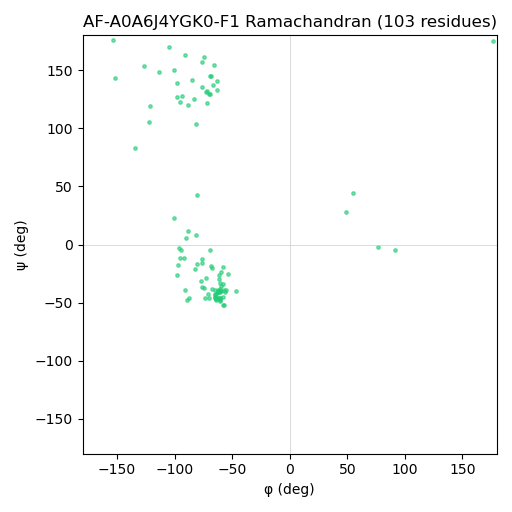lvent-accessible surface area (backbone atoms only — not comparable to full-atom values): 6504 Å² total; per-residue (Å²): 136,75,73,66,44,98,85,73,48,71,70,58,68,90,80,54,74,91,72,60,58,52,81,42,74,54,100,50,25,21,38,44,93,43,90,89,70,61,39,45,22,70,24,68,72,44,54,51,50,50,53,49,52,53,49,63,67,53,42,85,90,68,86,68,56,73,68,55,56,53,47,54,53,49,56,51,49,52,56,50,44,69,70,55,62,79,44,74,53,56,78,87,53,66,59,48,67,58,56,53,54,64,59,75,107